Protein AF-A0A3A0C890-F1 (afdb_monomer_lite)

Foldseek 3Di:
DPPVPFDWDKDWDFDQDPVGTAIKIWIAGPVVRDTQAIDSDPVRRVVSNVVSCCVVPVVPDPPPPPPPPPPDPDDPDPPPDDDD

Sequence (84 aa):
MDLSAIPYLLISRNVELAYGDERVFVCLCLIDHLCVGVGTTRDDALRAMTAELERKYGECWEPEDESSSDDDTGAFDIDELSLN

pLDDT: mean 77.91, std 17.92, range [44.88, 97.0]

Radius of gyration: 28.42 Å; chains: 1; bounding box: 66×16×87 Å

Secondary structure (DSSP, 8-state):
--GGG--EEEEEEEEEETTEEEEEEEEEETTT--EEEEESSHHHHHHHHHHHHHHHHTTS------------------------

Structure (mmCIF, N/CA/C/O backbone):
data_AF-A0A3A0C890-F1
#
_entry.id   AF-A0A3A0C890-F1
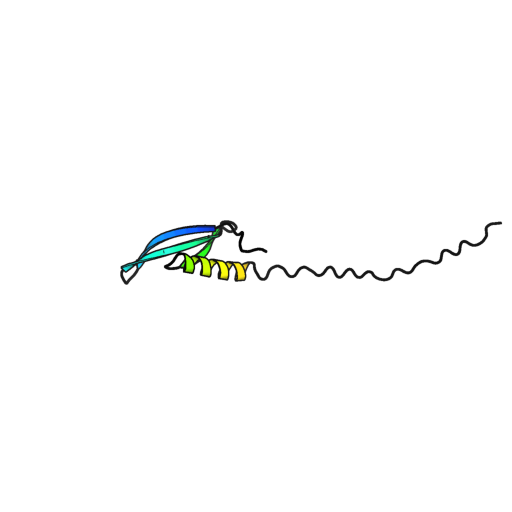#
loop_
_atom_site.group_PDB
_atom_site.id
_atom_site.type_symbol
_atom_site.label_atom_id
_atom_site.label_alt_id
_atom_site.label_comp_id
_atom_site.label_asym_id
_atom_site.label_entity_id
_atom_site.label_seq_id
_atom_site.pdbx_PDB_ins_code
_atom_site.Cartn_x
_atom_site.Cartn_y
_atom_site.Cartn_z
_atom_site.occupancy
_atom_site.B_iso_or_equiv
_atom_site.auth_seq_id
_atom_site.auth_comp_id
_atom_site.auth_asym_id
_atom_site.auth_atom_id
_atom_site.pdbx_PDB_model_num
ATOM 1 N N . MET A 1 1 ? 13.532 0.701 -12.594 1.00 55.41 1 MET A N 1
ATOM 2 C CA . MET A 1 1 ? 12.366 1.611 -12.709 1.00 55.41 1 MET A CA 1
ATOM 3 C C . MET A 1 1 ? 12.364 2.537 -11.500 1.00 55.41 1 MET A C 1
ATOM 5 O O . MET A 1 1 ? 12.622 2.045 -10.410 1.00 55.41 1 MET A O 1
ATOM 9 N N . ASP A 1 2 ? 12.126 3.841 -11.664 1.00 64.00 2 ASP A N 1
ATOM 10 C CA . ASP A 1 2 ? 11.956 4.741 -10.514 1.00 64.00 2 ASP A CA 1
ATOM 11 C C . ASP A 1 2 ? 10.582 4.488 -9.873 1.00 64.00 2 ASP A C 1
ATOM 13 O O . ASP A 1 2 ? 9.540 4.807 -10.449 1.00 64.00 2 ASP A O 1
ATOM 17 N N . LEU A 1 3 ? 10.581 3.860 -8.697 1.00 62.75 3 LEU A N 1
ATOM 18 C CA . LEU A 1 3 ? 9.359 3.498 -7.974 1.00 62.75 3 LEU A CA 1
ATOM 19 C C . LEU A 1 3 ? 8.680 4.715 -7.322 1.00 62.75 3 LEU A C 1
ATOM 21 O O . LEU A 1 3 ? 7.529 4.611 -6.897 1.00 62.75 3 LEU A O 1
ATOM 25 N N . SER A 1 4 ? 9.342 5.880 -7.281 1.00 64.81 4 SER A N 1
ATOM 26 C CA . SER A 1 4 ? 8.781 7.113 -6.710 1.00 64.81 4 SER A CA 1
ATOM 27 C C . SER A 1 4 ? 7.656 7.730 -7.555 1.00 64.81 4 SER A C 1
ATOM 29 O O . SER A 1 4 ? 6.886 8.548 -7.048 1.00 64.81 4 SER A O 1
ATOM 31 N N . ALA A 1 5 ? 7.515 7.303 -8.815 1.00 73.50 5 ALA A N 1
ATOM 32 C CA . ALA A 1 5 ? 6.539 7.827 -9.772 1.00 73.50 5 ALA A CA 1
ATOM 33 C C . ALA A 1 5 ? 5.322 6.908 -10.009 1.00 73.50 5 ALA A C 1
ATOM 35 O O . ALA A 1 5 ? 4.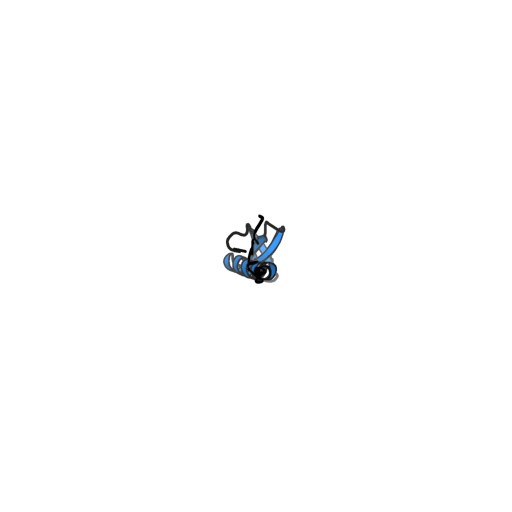533 7.166 -10.920 1.00 73.50 5 ALA A O 1
ATOM 36 N N . ILE A 1 6 ? 5.150 5.830 -9.232 1.00 80.75 6 ILE A N 1
ATOM 37 C CA . ILE A 1 6 ? 4.038 4.891 -9.443 1.00 80.75 6 ILE A CA 1
ATOM 38 C C . ILE A 1 6 ? 2.712 5.548 -9.022 1.00 80.75 6 ILE A C 1
ATOM 40 O O . ILE A 1 6 ? 2.561 5.923 -7.858 1.00 80.75 6 ILE A O 1
ATOM 44 N N . PRO A 1 7 ? 1.725 5.687 -9.929 1.00 88.25 7 PRO A N 1
ATOM 45 C CA . PRO A 1 7 ? 0.430 6.251 -9.584 1.00 88.25 7 PRO A CA 1
ATOM 46 C C . PRO A 1 7 ? -0.346 5.283 -8.684 1.00 88.25 7 PRO A C 1
ATOM 48 O O . PRO A 1 7 ? -0.545 4.113 -9.022 1.00 88.25 7 PRO A O 1
ATOM 51 N N . TYR A 1 8 ? -0.822 5.785 -7.547 1.00 91.69 8 TYR A N 1
ATOM 52 C CA . TYR A 1 8 ? -1.594 5.011 -6.578 1.00 91.69 8 TYR A CA 1
ATOM 53 C C . TYR A 1 8 ? -2.808 5.792 -6.066 1.00 91.69 8 TYR A C 1
ATOM 55 O O . TYR A 1 8 ? -2.829 7.025 -6.060 1.00 91.69 8 TYR A O 1
ATOM 63 N N . LEU A 1 9 ? -3.817 5.058 -5.599 1.00 94.94 9 LEU A N 1
ATOM 64 C CA . LEU A 1 9 ? -4.952 5.595 -4.858 1.00 94.94 9 LEU A CA 1
ATOM 65 C C . LEU A 1 9 ? -4.867 5.131 -3.403 1.00 94.94 9 LEU A C 1
ATOM 67 O O . LEU A 1 9 ? -4.817 3.934 -3.128 1.00 94.94 9 LEU A O 1
ATOM 71 N N . LEU A 1 10 ? -4.885 6.087 -2.474 1.00 95.75 10 LEU A N 1
ATOM 72 C CA . LEU A 1 10 ? -4.955 5.820 -1.041 1.00 95.75 10 LEU A CA 1
ATOM 73 C C . LEU A 1 10 ? -6.393 6.008 -0.553 1.00 95.75 10 LEU A C 1
ATOM 75 O O . LEU A 1 10 ? -6.931 7.116 -0.591 1.00 95.75 10 LEU A O 1
ATOM 79 N N . ILE A 1 11 ? -6.999 4.934 -0.058 1.00 95.31 11 ILE A N 1
ATOM 80 C CA . ILE A 1 11 ? -8.358 4.940 0.489 1.00 95.31 11 ILE A CA 1
ATOM 81 C C . ILE A 1 11 ? -8.275 4.726 1.995 1.00 95.31 11 ILE A C 1
ATOM 83 O O . ILE A 1 11 ? -7.544 3.857 2.458 1.00 95.31 11 ILE A O 1
ATOM 87 N N . SER A 1 12 ? -9.053 5.487 2.768 1.00 96.44 12 SER A N 1
ATOM 88 C CA . SER A 1 12 ? -9.227 5.229 4.200 1.00 96.44 12 SER A CA 1
ATOM 89 C C . SER A 1 12 ? -10.662 4.826 4.512 1.00 96.44 12 SER A C 1
ATOM 91 O O . SER A 1 12 ? -11.594 5.509 4.075 1.00 96.44 12 SER A O 1
ATOM 93 N N . ARG A 1 13 ? -10.844 3.777 5.311 1.00 94.06 13 ARG A N 1
ATOM 94 C CA . ARG A 1 13 ? -12.149 3.325 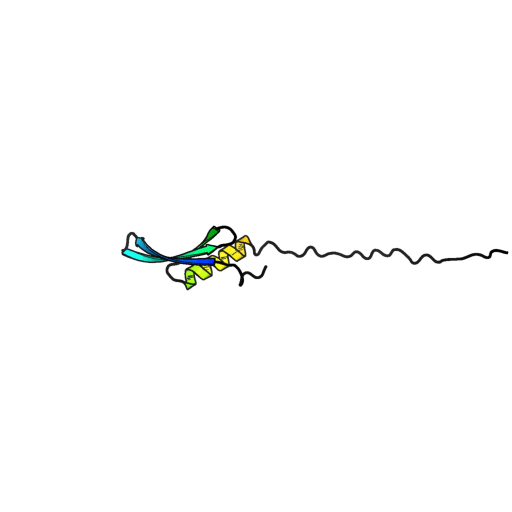5.807 1.00 94.06 13 ARG A CA 1
ATOM 95 C C . ARG A 1 13 ? -12.048 2.934 7.275 1.00 94.06 13 ARG A C 1
ATOM 97 O O . ARG A 1 13 ? -11.011 2.457 7.711 1.00 94.06 13 ARG A O 1
ATOM 104 N N . ASN A 1 14 ? -13.134 3.135 8.013 1.00 93.88 14 ASN A N 1
ATOM 105 C CA . ASN A 1 14 ? -13.291 2.514 9.323 1.00 93.88 14 ASN A CA 1
ATOM 106 C C . ASN A 1 14 ? -13.829 1.102 9.102 1.00 93.88 14 ASN A C 1
ATOM 108 O O . ASN A 1 14 ? -14.748 0.920 8.296 1.00 93.88 14 ASN A O 1
ATOM 112 N N . VAL A 1 15 ? -13.222 0.133 9.773 1.00 91.38 15 VAL A N 1
ATOM 113 C CA . VAL A 1 15 ? -13.571 -1.281 9.697 1.00 91.38 15 VAL A CA 1
ATOM 114 C C . VAL A 1 15 ? -13.831 -1.757 11.118 1.00 91.38 15 VAL A C 1
ATOM 116 O O . VAL A 1 15 ? -13.031 -1.497 12.014 1.00 91.38 15 VAL A O 1
ATOM 119 N N . GLU A 1 16 ? -14.952 -2.437 11.316 1.00 91.94 16 GLU A N 1
ATOM 120 C CA . GLU A 1 16 ? -15.296 -3.021 12.608 1.00 91.94 16 GLU A CA 1
ATOM 121 C C . GLU A 1 16 ? -14.460 -4.294 12.812 1.00 91.94 16 GLU A C 1
ATOM 123 O O . GLU A 1 16 ? -14.540 -5.242 12.025 1.00 91.94 16 GLU A O 1
ATOM 128 N N . LEU A 1 17 ? -13.614 -4.300 13.843 1.00 83.50 17 LEU A N 1
ATOM 129 C CA . LEU A 1 17 ? -12.803 -5.445 14.253 1.00 83.50 17 LEU A CA 1
ATOM 130 C C . LEU A 1 17 ? -13.317 -6.002 15.585 1.00 83.50 17 LEU A C 1
ATOM 132 O O . LEU A 1 17 ? -14.079 -5.364 16.306 1.00 83.50 17 LEU A O 1
ATOM 136 N N . ALA A 1 18 ? -12.841 -7.191 15.965 1.00 84.81 18 ALA A N 1
ATOM 137 C CA . ALA A 1 18 ? -13.257 -7.873 17.197 1.00 84.81 18 ALA A CA 1
ATOM 138 C C . ALA A 1 18 ? -13.037 -7.061 18.495 1.00 84.81 18 ALA A C 1
ATOM 140 O O . ALA A 1 18 ? -13.639 -7.376 19.519 1.00 84.81 18 ALA A O 1
ATOM 141 N N . TYR A 1 19 ? -12.183 -6.033 18.459 1.00 84.62 19 TYR A N 1
ATOM 142 C CA . TYR A 1 19 ? -11.835 -5.190 19.608 1.00 84.62 19 TYR A CA 1
ATOM 143 C C . TYR A 1 19 ? -12.312 -3.734 19.469 1.00 84.62 19 TYR A C 1
ATOM 145 O O . TYR A 1 19 ? -11.998 -2.915 20.332 1.00 84.62 19 TYR A O 1
ATOM 153 N N . GLY A 1 20 ? -13.070 -3.409 18.415 1.00 88.56 20 GLY A N 1
ATOM 154 C CA . GLY A 1 20 ? -13.599 -2.070 18.153 1.00 88.56 20 GLY A CA 1
ATOM 155 C C . GLY A 1 20 ? -13.428 -1.619 16.702 1.00 88.56 20 GLY A C 1
ATOM 156 O O . GLY A 1 20 ? -12.886 -2.341 15.867 1.00 88.56 20 GLY A O 1
ATOM 157 N N . ASP A 1 21 ? -13.892 -0.403 16.417 1.00 89.94 21 ASP A N 1
ATOM 158 C CA . ASP A 1 21 ? -13.708 0.234 15.115 1.00 89.94 21 ASP A CA 1
ATOM 159 C C . ASP A 1 21 ? -12.267 0.712 14.948 1.00 89.94 21 ASP A C 1
ATOM 161 O O . ASP A 1 21 ? -11.770 1.525 15.732 1.00 89.94 21 ASP A O 1
ATOM 165 N N . GLU A 1 22 ? -11.618 0.263 13.878 1.00 92.38 22 GLU A N 1
ATOM 166 C CA . GLU A 1 22 ? -10.269 0.689 13.535 1.00 92.38 22 GLU A CA 1
ATOM 167 C C . GLU A 1 22 ? -10.234 1.327 12.149 1.00 92.38 22 GLU A C 1
ATOM 169 O O . GLU A 1 22 ? -10.879 0.881 11.194 1.00 92.38 22 GLU A O 1
ATOM 174 N N . ARG A 1 23 ? -9.480 2.422 12.029 1.00 94.38 23 ARG A N 1
ATOM 175 C CA . ARG A 1 23 ? -9.272 3.079 10.744 1.00 94.38 23 ARG A CA 1
ATOM 176 C C . ARG A 1 23 ? -8.163 2.358 9.992 1.00 94.38 23 ARG A C 1
ATOM 178 O O . ARG A 1 23 ? -7.042 2.263 10.473 1.00 94.38 23 ARG A O 1
ATOM 185 N N . VAL A 1 24 ? -8.471 1.924 8.779 1.00 95.44 24 VAL A N 1
ATOM 186 C CA . VAL A 1 24 ? -7.540 1.243 7.883 1.00 95.44 24 VAL A CA 1
ATOM 187 C C . VAL A 1 24 ? -7.315 2.092 6.637 1.00 95.44 24 VAL A C 1
ATOM 189 O O . VAL A 1 24 ? -8.236 2.721 6.103 1.00 95.44 24 VAL A O 1
ATOM 192 N N . PHE A 1 25 ? -6.073 2.107 6.179 1.00 97.00 25 PHE A N 1
ATOM 193 C CA . PHE A 1 25 ? -5.601 2.728 4.955 1.00 97.00 25 PHE A CA 1
ATOM 194 C C . PHE A 1 25 ? -5.188 1.634 3.972 1.00 97.00 25 PHE A C 1
ATOM 196 O O . PHE A 1 25 ? -4.462 0.711 4.338 1.00 97.00 25 PHE A O 1
ATOM 203 N N . VAL A 1 26 ? -5.656 1.740 2.731 1.00 96.06 26 VAL A N 1
ATOM 204 C CA . VAL A 1 26 ? -5.395 0.778 1.656 1.00 96.06 26 VAL A CA 1
ATOM 205 C C . VAL A 1 26 ? -4.831 1.519 0.449 1.00 96.06 26 VAL A C 1
ATOM 207 O O . VAL A 1 26 ? -5.431 2.488 -0.024 1.00 96.06 26 VAL A O 1
ATOM 210 N N . CYS A 1 27 ? -3.691 1.049 -0.047 1.00 95.81 27 CYS A N 1
ATOM 211 C CA . CYS A 1 27 ? -3.032 1.521 -1.257 1.00 95.81 27 CYS A CA 1
ATOM 212 C C . CYS A 1 27 ? -3.388 0.605 -2.430 1.00 95.81 27 CYS A C 1
ATOM 214 O O . CYS A 1 27 ? -3.089 -0.593 -2.411 1.00 95.81 27 CYS A O 1
ATOM 216 N N . LEU A 1 28 ? -3.990 1.186 -3.464 1.00 94.31 28 LEU A N 1
ATOM 217 C CA . LEU A 1 28 ? -4.259 0.535 -4.742 1.00 94.31 28 LEU A CA 1
ATOM 218 C C . LEU A 1 28 ? -3.280 1.070 -5.787 1.00 94.31 28 LEU A C 1
ATOM 220 O O . LEU A 1 28 ? -3.239 2.278 -6.028 1.00 94.31 28 LEU A O 1
ATOM 224 N N . CYS A 1 29 ? -2.513 0.186 -6.414 1.00 90.81 29 CYS A N 1
ATOM 225 C CA . CYS A 1 29 ? -1.674 0.539 -7.552 1.00 90.81 29 CYS A CA 1
ATOM 226 C C . CYS A 1 29 ? -2.571 0.743 -8.778 1.00 90.81 29 CYS A C 1
ATOM 228 O O . CYS A 1 29 ? -3.394 -0.110 -9.103 1.00 90.81 29 CYS A O 1
ATOM 230 N N . LEU A 1 30 ? -2.442 1.884 -9.459 1.00 89.94 30 LEU A N 1
ATOM 231 C CA . LEU A 1 30 ? -3.309 2.217 -10.597 1.00 89.94 30 LEU A CA 1
ATOM 232 C C . LEU A 1 30 ? -2.828 1.616 -11.922 1.00 89.94 30 LEU A C 1
ATOM 234 O O . LEU A 1 30 ? -3.563 1.643 -12.903 1.00 89.94 30 LEU A O 1
ATOM 238 N N . ILE A 1 31 ? -1.611 1.069 -11.960 1.00 87.25 31 ILE A N 1
ATOM 239 C CA . ILE A 1 31 ? -1.074 0.404 -13.152 1.00 87.25 31 ILE A CA 1
ATOM 240 C C . ILE A 1 31 ? -1.741 -0.964 -13.331 1.00 87.25 31 ILE A C 1
ATOM 242 O O . ILE A 1 31 ? -2.226 -1.294 -14.410 1.00 87.25 31 ILE A O 1
ATOM 246 N N . ASP A 1 32 ? -1.777 -1.762 -12.265 1.00 87.19 32 ASP A N 1
ATOM 247 C CA . ASP A 1 32 ? -2.246 -3.151 -12.290 1.00 87.19 32 ASP A CA 1
ATOM 248 C C . ASP A 1 32 ? -3.560 -3.369 -11.526 1.00 87.19 32 ASP A C 1
ATOM 250 O O . ASP A 1 32 ? -4.101 -4.472 -11.550 1.00 87.19 32 ASP A O 1
ATOM 254 N N . HIS A 1 33 ? -4.102 -2.317 -10.906 1.00 88.06 33 HIS A N 1
ATOM 255 C CA . HIS A 1 33 ? -5.346 -2.330 -10.133 1.00 88.06 33 HIS A CA 1
ATOM 256 C C . HIS A 1 33 ? -5.308 -3.279 -8.925 1.00 88.06 33 HIS A C 1
ATOM 258 O O . HIS A 1 33 ? -6.354 -3.750 -8.470 1.00 88.06 33 HIS A O 1
ATOM 264 N N . LEU A 1 34 ? -4.117 -3.558 -8.387 1.00 89.25 34 LEU A N 1
ATOM 265 C CA . LEU A 1 34 ? -3.947 -4.436 -7.234 1.00 89.25 34 LEU A CA 1
ATOM 266 C C . LEU A 1 34 ? -3.815 -3.659 -5.925 1.00 89.25 34 LEU A C 1
ATOM 268 O O . LEU A 1 34 ? -3.293 -2.544 -5.866 1.00 89.25 34 LEU A O 1
ATOM 272 N N . CYS A 1 35 ? -4.268 -4.294 -4.844 1.00 90.25 35 CYS A N 1
ATOM 273 C CA . CYS A 1 35 ? -3.953 -3.857 -3.492 1.00 90.25 35 CYS A CA 1
ATOM 274 C C . CYS A 1 35 ? -2.486 -4.169 -3.203 1.00 90.25 35 CYS A C 1
ATOM 276 O O . CYS A 1 35 ? -2.091 -5.332 -3.203 1.00 90.25 35 CYS A O 1
ATOM 278 N N . VAL A 1 36 ? -1.705 -3.125 -2.949 1.00 91.50 36 VAL A N 1
ATOM 279 C CA . VAL A 1 36 ? -0.249 -3.216 -2.774 1.00 91.50 36 VAL A CA 1
ATOM 280 C C . VAL A 1 36 ? 0.202 -2.817 -1.373 1.00 91.50 36 VAL A C 1
ATOM 282 O O . VAL A 1 36 ? 1.328 -3.099 -1.001 1.00 91.50 36 VAL A O 1
ATOM 285 N N . GLY A 1 37 ? -0.666 -2.217 -0.554 1.00 94.56 37 GLY A N 1
ATOM 286 C CA . GLY A 1 37 ? -0.323 -1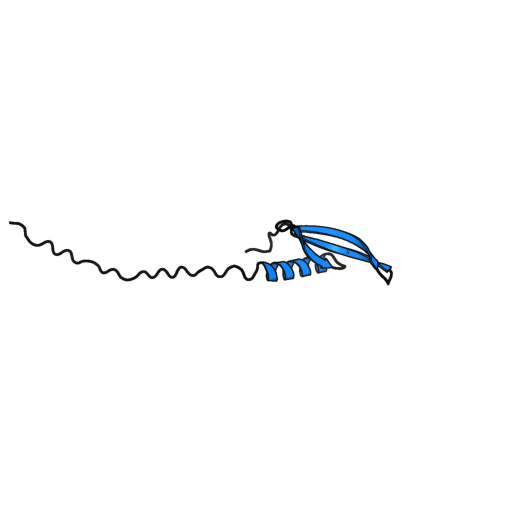.879 0.827 1.00 94.56 37 GLY A CA 1
ATOM 287 C C . GLY A 1 37 ? -1.549 -1.690 1.708 1.00 94.56 37 GLY A C 1
ATOM 288 O O . GLY A 1 37 ? -2.557 -1.143 1.266 1.00 94.56 37 GLY A O 1
ATOM 289 N N . VAL A 1 38 ? -1.460 -2.137 2.960 1.00 95.50 38 VAL A N 1
ATOM 290 C CA . VAL A 1 38 ? -2.504 -1.971 3.981 1.00 95.50 38 VAL A CA 1
ATOM 291 C C . VAL A 1 38 ? -1.842 -1.573 5.296 1.00 95.50 38 VAL A C 1
ATOM 293 O O . VAL A 1 38 ? -0.800 -2.119 5.650 1.00 95.50 38 VAL A O 1
ATOM 296 N N . GLY A 1 39 ? -2.441 -0.635 6.025 1.00 95.31 39 GLY A N 1
ATOM 297 C CA . GLY A 1 39 ? -1.942 -0.196 7.328 1.00 95.31 39 GLY A CA 1
ATOM 298 C C . GLY A 1 39 ? -3.009 0.508 8.158 1.00 95.31 39 GLY A C 1
ATOM 299 O O . GLY A 1 39 ? -4.002 0.996 7.624 1.00 95.31 39 GLY A O 1
ATOM 300 N N . THR A 1 40 ? -2.815 0.576 9.473 1.00 94.56 40 THR A N 1
ATOM 301 C CA . THR A 1 40 ? -3.695 1.329 10.390 1.00 94.56 40 THR A CA 1
ATOM 302 C C . THR A 1 40 ? -3.352 2.822 10.414 1.00 94.56 40 THR A C 1
ATOM 304 O O . THR A 1 40 ? -4.162 3.662 10.804 1.00 94.56 40 THR A O 1
ATOM 307 N N . THR A 1 41 ? -2.179 3.186 9.888 1.00 95.50 41 THR A N 1
ATOM 308 C CA . THR A 1 41 ? -1.803 4.562 9.564 1.00 95.50 41 THR A CA 1
ATOM 309 C C . THR A 1 41 ? -1.527 4.719 8.070 1.00 95.50 41 THR A C 1
ATOM 311 O O . THR A 1 41 ? -1.256 3.752 7.352 1.00 95.50 41 THR A O 1
ATOM 314 N N . ARG A 1 42 ? -1.576 5.967 7.588 1.00 95.25 42 ARG A N 1
ATOM 315 C CA . ARG A 1 42 ? -1.204 6.302 6.208 1.00 95.25 42 ARG A CA 1
ATOM 316 C C . ARG A 1 42 ? 0.226 5.860 5.887 1.00 95.25 42 ARG A C 1
ATOM 318 O O . ARG A 1 42 ? 0.454 5.296 4.822 1.00 95.25 42 ARG A O 1
ATOM 325 N N . ASP A 1 43 ? 1.167 6.125 6.787 1.00 95.50 43 ASP A N 1
ATOM 326 C CA . ASP A 1 43 ? 2.584 5.847 6.548 1.00 95.50 43 ASP A CA 1
ATOM 327 C C . ASP A 1 43 ? 2.867 4.343 6.538 1.00 95.50 43 ASP A C 1
ATOM 329 O O . ASP A 1 43 ? 3.681 3.879 5.744 1.00 95.50 43 ASP A O 1
ATOM 333 N N . ASP A 1 44 ? 2.153 3.559 7.350 1.00 96.25 44 ASP A N 1
ATOM 334 C CA . ASP A 1 44 ? 2.255 2.096 7.321 1.00 96.25 44 ASP A CA 1
ATOM 335 C C . ASP A 1 44 ? 1.773 1.522 5.989 1.00 96.25 44 ASP A C 1
ATOM 337 O O . ASP A 1 44 ? 2.468 0.704 5.388 1.00 96.25 44 ASP A O 1
ATOM 341 N N . ALA A 1 45 ? 0.633 2.003 5.482 1.00 95.69 45 ALA A N 1
ATOM 342 C CA . ALA A 1 45 ? 0.111 1.571 4.188 1.00 95.69 45 ALA A CA 1
ATOM 343 C C . ALA A 1 45 ? 1.055 1.937 3.027 1.00 95.69 45 ALA A C 1
ATOM 345 O O . ALA A 1 45 ? 1.229 1.146 2.099 1.00 95.69 45 ALA A O 1
ATOM 346 N N . LEU A 1 46 ? 1.691 3.113 3.081 1.00 93.44 46 LEU A N 1
ATOM 347 C CA . LEU A 1 46 ? 2.673 3.538 2.079 1.00 93.44 46 LEU A CA 1
ATOM 348 C C . LEU A 1 46 ? 3.974 2.732 2.164 1.00 93.44 46 LEU A C 1
ATOM 350 O O . LEU A 1 46 ? 4.494 2.327 1.130 1.00 93.44 46 LEU A O 1
ATOM 354 N N . ARG A 1 47 ? 4.474 2.438 3.371 1.00 94.25 47 ARG A N 1
ATOM 355 C CA . ARG A 1 47 ? 5.651 1.570 3.548 1.00 94.25 47 ARG A CA 1
ATOM 356 C C . ARG A 1 47 ? 5.399 0.155 3.035 1.00 94.25 47 ARG A C 1
ATOM 358 O O . ARG A 1 47 ? 6.251 -0.388 2.338 1.00 94.25 47 ARG A O 1
ATOM 365 N N . ALA A 1 48 ? 4.229 -0.411 3.335 1.00 94.62 48 ALA A N 1
ATOM 366 C CA . ALA A 1 48 ? 3.818 -1.711 2.811 1.00 94.62 48 ALA A CA 1
ATOM 367 C C . ALA A 1 48 ? 3.751 -1.703 1.274 1.00 94.62 48 ALA A C 1
ATOM 369 O O . ALA A 1 48 ? 4.271 -2.615 0.639 1.00 94.62 48 ALA A O 1
ATOM 370 N N . MET A 1 49 ? 3.195 -0.636 0.688 1.00 92.88 49 MET A N 1
ATOM 371 C CA . MET A 1 49 ? 3.170 -0.435 -0.762 1.00 92.88 49 MET A CA 1
ATOM 372 C C . MET A 1 49 ? 4.568 -0.409 -1.374 1.00 92.88 49 MET A C 1
ATOM 374 O O . MET A 1 49 ? 4.805 -1.129 -2.339 1.00 92.88 49 MET A O 1
ATOM 378 N N . THR A 1 50 ? 5.490 0.397 -0.844 1.00 89.88 50 THR A N 1
ATOM 379 C CA . THR A 1 50 ? 6.854 0.479 -1.385 1.00 89.88 50 THR A CA 1
ATOM 380 C C . THR A 1 50 ? 7.537 -0.884 -1.364 1.00 89.88 50 THR A C 1
ATOM 382 O O . THR A 1 50 ? 8.058 -1.300 -2.393 1.00 89.88 50 THR A O 1
ATOM 385 N N . ALA A 1 51 ? 7.453 -1.612 -0.247 1.00 90.94 51 ALA A N 1
ATOM 386 C CA . ALA A 1 51 ? 8.054 -2.939 -0.128 1.00 90.94 51 ALA A CA 1
ATOM 387 C C . ALA A 1 51 ? 7.472 -3.942 -1.143 1.00 90.94 51 ALA A C 1
ATOM 389 O O . ALA A 1 51 ? 8.210 -4.716 -1.750 1.00 90.94 51 ALA A O 1
ATOM 390 N N . GLU A 1 52 ? 6.156 -3.917 -1.366 1.00 90.94 52 GLU A N 1
ATOM 391 C CA . GLU A 1 52 ? 5.502 -4.812 -2.325 1.00 90.94 52 GLU A CA 1
ATOM 392 C C . GLU A 1 52 ? 5.839 -4.451 -3.781 1.00 90.94 52 GLU A C 1
ATOM 394 O O . GLU A 1 52 ? 6.063 -5.336 -4.609 1.00 90.94 52 GLU A O 1
ATOM 399 N N . LEU A 1 53 ? 5.928 -3.156 -4.099 1.00 86.38 53 LEU A N 1
ATOM 400 C CA . LEU A 1 53 ? 6.329 -2.680 -5.424 1.00 86.38 53 LEU A CA 1
ATOM 401 C C . LEU A 1 53 ? 7.808 -2.969 -5.707 1.00 86.38 53 LEU A C 1
ATOM 403 O O . LEU A 1 53 ? 8.132 -3.398 -6.810 1.00 86.38 53 LEU A O 1
ATOM 407 N N . GLU A 1 54 ? 8.693 -2.799 -4.724 1.00 86.50 54 GLU A N 1
ATOM 408 C CA . GLU A 1 54 ? 10.104 -3.193 -4.817 1.00 86.50 54 GLU A CA 1
ATOM 409 C C . GLU A 1 54 ? 10.240 -4.694 -5.056 1.00 86.50 54 GLU A C 1
ATOM 411 O O . GLU A 1 54 ? 10.952 -5.112 -5.963 1.00 86.50 54 GLU A O 1
ATOM 416 N N . ARG A 1 55 ? 9.494 -5.517 -4.320 1.00 85.69 55 ARG A N 1
ATOM 417 C CA . ARG A 1 55 ? 9.488 -6.968 -4.527 1.00 85.69 55 ARG A CA 1
ATOM 418 C C . ARG A 1 55 ? 8.994 -7.354 -5.923 1.00 85.69 55 ARG A C 1
ATOM 420 O O . ARG A 1 55 ? 9.489 -8.308 -6.509 1.00 85.69 55 ARG A O 1
ATOM 427 N N . LYS A 1 56 ? 7.988 -6.651 -6.446 1.00 83.19 56 LYS A N 1
ATOM 428 C CA . LYS A 1 56 ? 7.329 -7.002 -7.711 1.00 83.19 56 LYS A CA 1
ATOM 429 C C . LYS A 1 56 ? 8.043 -6.461 -8.950 1.00 83.19 56 LYS A C 1
ATOM 431 O O . LYS A 1 56 ? 8.017 -7.107 -9.993 1.00 83.19 56 LYS A O 1
ATOM 436 N N . TYR A 1 57 ? 8.630 -5.274 -8.848 1.00 78.00 57 TYR A N 1
ATOM 437 C CA . TYR A 1 57 ? 9.207 -4.538 -9.976 1.00 78.00 57 TYR A CA 1
ATOM 438 C C . TYR A 1 57 ? 10.707 -4.261 -9.818 1.00 78.00 57 TYR A C 1
ATOM 440 O O . TYR A 1 57 ? 11.354 -3.872 -10.790 1.00 78.00 57 TYR A O 1
ATOM 448 N N . GLY A 1 58 ? 11.267 -4.441 -8.621 1.00 71.44 58 GLY A N 1
ATOM 449 C CA . GLY A 1 58 ? 12.678 -4.189 -8.325 1.00 71.44 58 GLY A CA 1
ATOM 450 C C . GLY A 1 58 ? 13.634 -5.234 -8.899 1.00 71.44 58 GLY A C 1
ATOM 451 O O . GLY A 1 58 ? 14.765 -4.882 -9.208 1.00 71.44 58 GLY A O 1
ATOM 452 N N . GLU A 1 59 ? 13.189 -6.473 -9.133 1.00 62.50 59 GLU A N 1
ATOM 453 C CA . GLU A 1 59 ? 14.034 -7.533 -9.720 1.00 62.50 59 GLU A CA 1
ATOM 454 C C . GLU A 1 59 ? 14.181 -7.434 -11.252 1.00 62.50 59 GLU A C 1
ATOM 456 O O . GLU A 1 59 ? 14.891 -8.230 -11.855 1.00 62.50 59 GLU A O 1
ATOM 461 N N . CYS A 1 60 ? 13.522 -6.478 -11.919 1.00 55.00 60 CYS A N 1
ATOM 462 C CA . CYS A 1 60 ? 13.296 -6.567 -13.364 1.00 55.00 60 CYS A CA 1
ATOM 463 C C . CYS A 1 60 ? 14.237 -5.757 -14.272 1.00 55.00 60 CYS A C 1
ATOM 465 O O . CYS A 1 60 ? 13.893 -5.585 -15.435 1.00 55.00 60 CYS A O 1
ATOM 467 N N . TRP A 1 61 ? 15.381 -5.239 -13.820 1.00 50.28 61 TRP A N 1
ATOM 468 C CA . TRP A 1 61 ? 16.295 -4.520 -14.727 1.00 50.28 61 TRP A CA 1
ATOM 469 C C . TRP A 1 61 ? 17.761 -4.767 -14.355 1.00 50.28 61 TRP A C 1
ATOM 471 O O . TRP A 1 61 ? 18.425 -3.909 -13.778 1.00 50.28 61 TRP A O 1
ATOM 481 N N . GLU A 1 62 ? 18.271 -5.945 -14.709 1.00 48.56 62 GLU A N 1
ATOM 482 C CA . GLU A 1 62 ? 19.652 -5.997 -15.184 1.00 48.56 62 GLU A CA 1
ATOM 483 C C . GLU A 1 62 ? 19.610 -5.396 -16.597 1.00 48.56 62 GLU A C 1
ATOM 485 O O . GLU A 1 62 ? 18.891 -5.934 -17.445 1.00 48.56 62 GLU A O 1
ATOM 490 N N . PRO A 1 63 ? 20.256 -4.245 -16.868 1.00 52.31 63 PRO A N 1
ATOM 491 C CA . PRO A 1 63 ? 20.520 -3.892 -18.252 1.00 52.31 63 PRO A CA 1
ATOM 492 C C . PRO A 1 63 ? 21.304 -5.071 -18.822 1.00 52.31 63 PRO A C 1
ATOM 494 O O . PRO A 1 63 ? 22.320 -5.457 -18.247 1.00 52.31 63 PRO A O 1
ATOM 497 N N . GLU A 1 64 ? 20.803 -5.693 -19.888 1.00 50.19 64 GLU A N 1
ATOM 498 C CA . GLU A 1 64 ? 21.644 -6.583 -20.676 1.00 50.19 64 GLU A CA 1
ATOM 499 C C . GLU A 1 64 ? 22.859 -5.735 -21.055 1.00 50.19 64 GLU A C 1
ATOM 501 O O . GLU A 1 64 ? 22.722 -4.752 -21.785 1.00 50.19 64 GLU A O 1
ATOM 506 N N . ASP A 1 65 ? 24.014 -6.031 -20.453 1.00 51.72 65 ASP A N 1
ATOM 507 C CA . ASP A 1 65 ? 25.284 -5.494 -20.903 1.00 51.72 65 ASP A CA 1
ATOM 508 C C . ASP A 1 65 ? 25.351 -5.856 -22.386 1.00 51.72 65 ASP A C 1
ATOM 510 O O . ASP A 1 65 ? 25.572 -7.015 -22.751 1.00 51.72 65 ASP A O 1
ATOM 514 N N . GLU A 1 66 ? 25.120 -4.870 -23.253 1.00 53.94 66 GLU A N 1
ATOM 515 C CA . GLU A 1 66 ? 25.599 -4.915 -24.622 1.00 53.94 66 GLU A CA 1
ATOM 516 C C . GLU A 1 66 ? 27.123 -4.975 -24.510 1.00 53.94 66 GLU A C 1
ATOM 518 O O . GLU A 1 66 ? 27.832 -3.971 -24.554 1.00 53.94 66 GLU A O 1
ATOM 523 N N . SER A 1 67 ? 27.629 -6.191 -24.307 1.00 50.97 67 SER A N 1
ATOM 524 C CA . SER A 1 67 ? 28.973 -6.587 -24.664 1.00 50.97 67 SER A CA 1
ATOM 525 C C . SER A 1 67 ? 29.066 -6.370 -26.168 1.00 50.97 67 SER A C 1
ATOM 527 O O . SER A 1 67 ? 28.835 -7.270 -26.973 1.00 50.97 67 SER A O 1
ATOM 529 N N . SER A 1 68 ? 29.359 -5.130 -26.552 1.00 52.44 68 SER A N 1
ATOM 530 C CA . SER A 1 68 ? 29.925 -4.815 -27.846 1.00 52.44 68 SER A CA 1
ATOM 531 C C . SER A 1 68 ? 31.280 -5.515 -27.885 1.00 52.44 68 SER A C 1
ATOM 533 O O . SER A 1 68 ? 32.307 -4.968 -27.478 1.00 52.44 68 SER A O 1
ATOM 535 N N . SER A 1 69 ? 31.273 -6.782 -28.292 1.00 57.38 69 SER A N 1
ATOM 536 C CA . SER A 1 69 ? 32.452 -7.416 -28.847 1.00 57.38 69 SER A CA 1
ATOM 537 C C . SER A 1 69 ? 32.747 -6.679 -30.150 1.00 57.38 69 SER A C 1
ATOM 539 O O . SER A 1 69 ? 32.265 -7.071 -31.214 1.00 57.38 69 SER A O 1
ATOM 541 N N . ASP A 1 70 ? 33.497 -5.582 -30.053 1.00 56.25 70 ASP A N 1
ATOM 542 C CA . ASP A 1 70 ? 34.248 -5.043 -31.181 1.00 56.25 70 ASP A CA 1
ATOM 543 C C . ASP A 1 70 ? 35.339 -6.072 -31.495 1.00 56.25 70 ASP A C 1
ATOM 545 O O . ASP A 1 70 ? 36.491 -5.968 -31.069 1.00 56.25 70 ASP A O 1
ATOM 549 N N . ASP A 1 71 ? 34.904 -7.149 -32.147 1.00 59.00 71 ASP A N 1
ATOM 550 C CA . ASP A 1 71 ? 35.757 -8.192 -32.675 1.00 59.00 71 ASP A CA 1
ATOM 551 C C . ASP A 1 71 ? 36.492 -7.594 -33.876 1.00 59.00 71 ASP A C 1
ATOM 553 O O . ASP A 1 71 ? 35.914 -7.242 -34.906 1.00 59.00 71 ASP A O 1
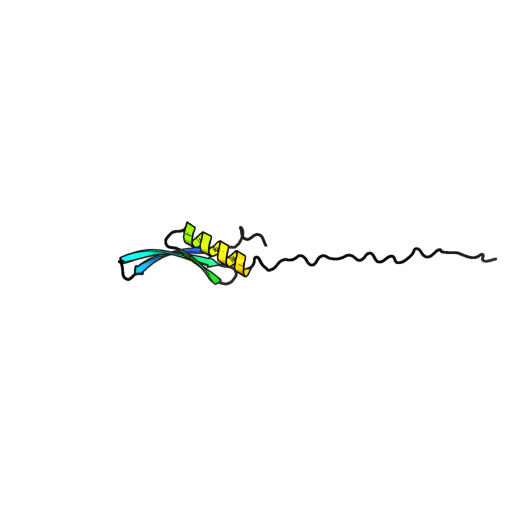ATOM 557 N N . ASP A 1 72 ? 37.781 -7.410 -33.634 1.00 58.88 72 ASP A N 1
ATOM 558 C CA . ASP A 1 72 ? 38.907 -7.170 -34.522 1.00 58.88 72 ASP A CA 1
ATOM 559 C C . ASP A 1 72 ? 38.736 -7.777 -35.933 1.00 58.88 72 ASP A C 1
ATOM 561 O O . ASP A 1 72 ? 39.265 -8.842 -36.254 1.00 58.88 72 ASP A O 1
ATOM 565 N N . THR A 1 73 ? 38.013 -7.097 -36.830 1.00 60.66 73 THR A N 1
ATOM 566 C CA . THR A 1 73 ? 38.111 -7.379 -38.269 1.00 60.66 73 THR A CA 1
ATOM 567 C C . THR A 1 73 ? 39.224 -6.529 -38.856 1.00 60.66 73 THR A C 1
ATOM 569 O O . THR A 1 73 ? 39.029 -5.355 -39.181 1.00 60.66 73 THR A O 1
ATOM 572 N N . GLY A 1 74 ? 40.394 -7.162 -38.948 1.00 54.03 74 GLY A N 1
ATOM 573 C CA . GLY A 1 74 ? 41.654 -6.615 -39.422 1.00 54.03 74 GLY A CA 1
ATOM 574 C C . GLY A 1 74 ? 41.543 -5.676 -40.621 1.00 54.03 74 GLY A C 1
ATOM 575 O O . GLY A 1 74 ? 40.845 -5.933 -41.605 1.00 54.03 74 GLY A O 1
ATOM 576 N N . ALA A 1 75 ? 42.300 -4.585 -40.529 1.00 57.84 75 ALA A N 1
ATOM 577 C CA . ALA A 1 75 ? 42.632 -3.732 -41.652 1.00 57.84 75 ALA A CA 1
ATOM 578 C C . ALA A 1 75 ? 43.196 -4.599 -42.788 1.00 57.84 75 ALA A C 1
ATOM 580 O O . ALA A 1 75 ? 44.278 -5.169 -42.675 1.00 57.84 75 ALA A O 1
ATOM 581 N N . PHE A 1 76 ? 42.437 -4.726 -43.873 1.00 51.91 76 PHE A N 1
ATOM 582 C CA . PHE A 1 76 ? 42.941 -5.288 -45.114 1.00 51.91 76 PHE A CA 1
ATOM 583 C C . PHE A 1 76 ? 43.945 -4.293 -45.704 1.00 51.91 76 PHE A C 1
ATOM 585 O O . PHE A 1 76 ? 43.564 -3.196 -46.115 1.00 51.91 76 PHE A O 1
ATOM 592 N N . ASP A 1 77 ? 45.220 -4.681 -45.733 1.00 52.75 77 ASP A N 1
ATOM 593 C CA . ASP A 1 77 ? 46.240 -4.052 -46.567 1.00 52.75 77 ASP A CA 1
ATOM 594 C C . ASP A 1 77 ? 45.773 -4.105 -48.030 1.00 52.75 77 ASP A C 1
ATOM 596 O O . ASP A 1 77 ? 45.633 -5.176 -48.626 1.00 52.75 77 ASP A O 1
ATOM 600 N N . ILE A 1 78 ? 45.485 -2.940 -48.611 1.00 56.25 78 ILE A N 1
ATOM 601 C CA . ILE A 1 78 ? 45.204 -2.810 -50.041 1.00 56.25 78 ILE A CA 1
ATOM 602 C C . ILE A 1 78 ? 46.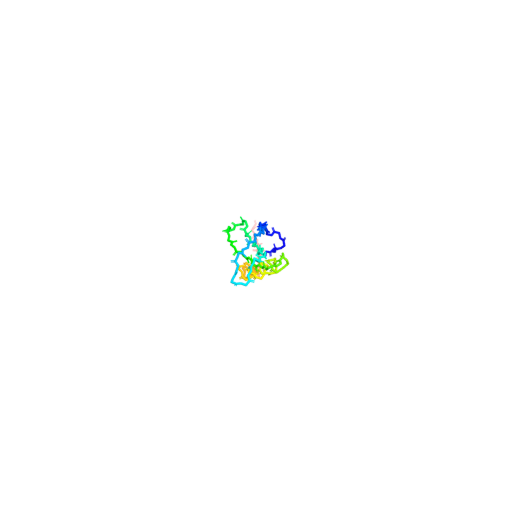553 -2.652 -50.745 1.00 56.25 78 ILE A C 1
ATOM 604 O O . ILE A 1 78 ? 47.022 -1.540 -50.986 1.00 56.25 78 ILE A O 1
ATOM 608 N N . ASP A 1 79 ? 47.179 -3.781 -51.072 1.00 54.16 79 ASP A N 1
ATOM 609 C CA . ASP A 1 79 ? 48.200 -3.855 -52.117 1.00 54.16 79 ASP A CA 1
ATOM 610 C C . ASP A 1 79 ? 47.505 -3.697 -53.481 1.00 54.16 79 ASP A C 1
ATOM 612 O O . ASP A 1 79 ? 47.091 -4.677 -54.109 1.00 54.16 79 ASP A O 1
ATOM 616 N N . GLU A 1 80 ? 47.346 -2.460 -53.963 1.00 57.91 80 GLU A N 1
ATOM 617 C CA . GLU A 1 80 ? 46.998 -2.239 -55.369 1.00 57.91 80 GLU A CA 1
ATOM 618 C C . GLU A 1 80 ? 48.273 -2.280 -56.219 1.00 57.91 80 GLU A C 1
ATOM 620 O O . GLU A 1 80 ? 49.002 -1.304 -56.412 1.00 57.91 80 GLU A O 1
ATOM 625 N N . LEU A 1 81 ? 48.538 -3.502 -56.675 1.00 54.53 81 LEU A N 1
ATOM 626 C CA . LEU A 1 81 ? 49.506 -3.878 -57.690 1.00 54.53 81 LEU A CA 1
ATOM 627 C C . LEU A 1 81 ? 49.310 -3.087 -58.990 1.00 54.53 81 LEU A C 1
ATOM 629 O O . LEU A 1 81 ? 48.201 -2.863 -59.467 1.00 54.53 81 LEU A O 1
ATOM 633 N N . SER A 1 82 ? 50.450 -2.745 -59.584 1.00 50.34 82 SER A N 1
ATOM 634 C CA . SER A 1 82 ? 50.633 -2.084 -60.872 1.00 50.34 82 SER A CA 1
ATOM 635 C C . SER A 1 82 ? 49.712 -2.597 -61.986 1.00 50.34 82 SER A C 1
ATOM 637 O O . SER A 1 82 ? 49.693 -3.789 -62.292 1.00 50.34 82 SER A O 1
ATOM 639 N N . LEU A 1 83 ? 49.061 -1.668 -62.687 1.00 47.75 83 LEU A N 1
ATOM 640 C CA . LEU A 1 83 ? 48.519 -1.887 -64.026 1.00 47.75 83 LEU A CA 1
ATOM 641 C C . LEU A 1 83 ? 49.254 -0.964 -65.006 1.00 47.75 83 LEU A C 1
ATOM 643 O O . LEU A 1 83 ? 49.213 0.254 -64.867 1.00 47.75 83 LEU A O 1
ATOM 647 N N . ASN A 1 84 ? 49.973 -1.632 -65.915 1.00 44.88 84 ASN A N 1
ATOM 648 C CA . ASN A 1 84 ? 50.734 -1.179 -67.090 1.00 44.88 84 ASN A CA 1
ATOM 649 C C . ASN A 1 84 ? 50.448 0.218 -67.654 1.00 44.88 84 ASN A C 1
ATOM 651 O O . ASN A 1 84 ? 49.272 0.495 -67.981 1.00 44.88 84 ASN A O 1
#